Protein AF-A0AA39HV61-F1 (afdb_monomer_lite)

Structure (mmCIF, N/CA/C/O backbone):
data_AF-A0AA39HV61-F1
#
_entry.id   AF-A0AA39HV61-F1
#
loop_
_atom_site.group_PDB
_atom_site.id
_atom_site.type_symbol
_atom_site.label_atom_id
_atom_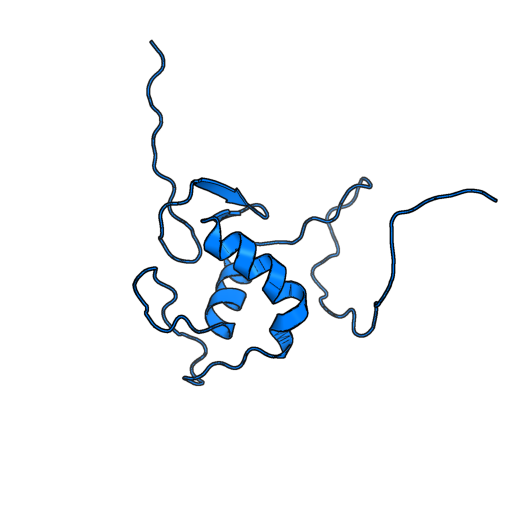site.label_alt_id
_atom_site.label_comp_id
_atom_site.label_asym_id
_atom_site.label_entity_id
_atom_site.label_seq_id
_atom_site.pdbx_PDB_ins_code
_atom_site.Cartn_x
_atom_site.Cartn_y
_atom_site.Cartn_z
_atom_site.occupancy
_atom_site.B_iso_or_equiv
_atom_site.auth_seq_id
_atom_site.auth_comp_id
_atom_site.auth_asym_id
_atom_site.auth_atom_id
_atom_site.pdbx_PDB_model_num
ATOM 1 N N . MET A 1 1 ? 20.616 -21.004 -26.921 1.00 40.66 1 MET A N 1
ATOM 2 C CA . MET A 1 1 ? 19.949 -19.690 -27.053 1.00 40.66 1 MET A CA 1
ATOM 3 C C . MET A 1 1 ? 18.892 -19.615 -25.961 1.00 40.66 1 MET A C 1
ATOM 5 O O . MET A 1 1 ? 17.940 -20.379 -26.021 1.00 40.66 1 MET A O 1
ATOM 9 N N . ALA A 1 2 ? 19.115 -18.829 -24.905 1.00 45.28 2 ALA A N 1
ATOM 10 C CA . ALA A 1 2 ? 18.139 -18.666 -23.826 1.00 45.28 2 ALA A CA 1
ATOM 11 C C . ALA A 1 2 ? 17.058 -17.670 -24.272 1.00 45.28 2 ALA A C 1
ATOM 13 O O . ALA A 1 2 ? 17.382 -16.580 -24.739 1.00 45.28 2 ALA A O 1
ATOM 14 N N . LEU A 1 3 ? 15.788 -18.057 -24.165 1.00 47.50 3 LEU A N 1
ATOM 15 C CA . LEU A 1 3 ? 14.648 -17.178 -24.421 1.00 47.50 3 LEU A CA 1
ATOM 16 C C . LEU A 1 3 ? 14.596 -16.097 -23.324 1.00 47.50 3 LEU A C 1
ATOM 18 O O . LEU A 1 3 ? 14.680 -16.451 -22.145 1.00 47.50 3 LEU A O 1
ATOM 22 N N . PRO A 1 4 ? 14.430 -14.802 -23.650 1.00 49.06 4 PRO A N 1
ATOM 23 C CA . PRO A 1 4 ? 14.147 -13.793 -22.644 1.00 49.06 4 PRO A CA 1
ATOM 24 C C . PRO A 1 4 ? 12.705 -13.997 -22.174 1.00 49.06 4 PRO A C 1
ATOM 26 O O . PRO A 1 4 ? 11.758 -13.519 -22.793 1.00 49.06 4 PRO A O 1
ATOM 29 N N . THR A 1 5 ? 12.509 -14.706 -21.065 1.00 45.88 5 THR A N 1
ATOM 30 C CA . THR A 1 5 ? 11.242 -14.668 -20.326 1.00 45.88 5 THR A CA 1
ATOM 31 C C . THR A 1 5 ? 11.147 -13.325 -19.605 1.00 45.88 5 THR A C 1
ATOM 33 O O . THR A 1 5 ? 11.216 -13.246 -18.383 1.00 45.88 5 THR A O 1
ATOM 36 N N . THR A 1 6 ? 11.037 -12.228 -20.352 1.00 49.44 6 THR A N 1
ATOM 37 C CA . THR A 1 6 ? 10.658 -10.928 -19.794 1.00 49.44 6 THR A CA 1
ATOM 38 C C . THR A 1 6 ? 9.13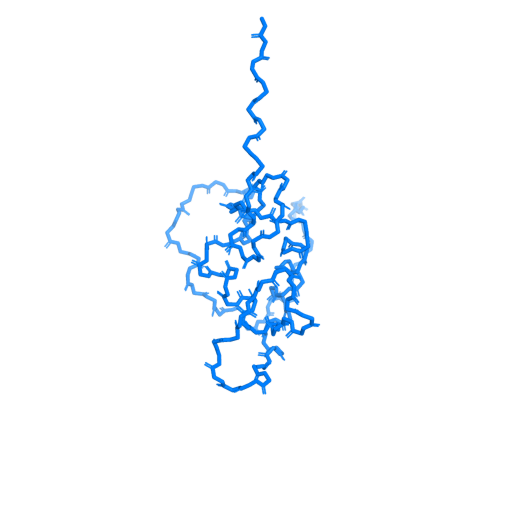8 -10.829 -19.794 1.00 49.44 6 THR A C 1
ATOM 40 O O . THR A 1 6 ? 8.559 -9.939 -20.414 1.00 49.44 6 THR A O 1
ATOM 43 N N . SER A 1 7 ? 8.461 -11.754 -19.112 1.00 56.12 7 SER A N 1
ATOM 44 C CA . SER A 1 7 ? 7.139 -11.443 -18.58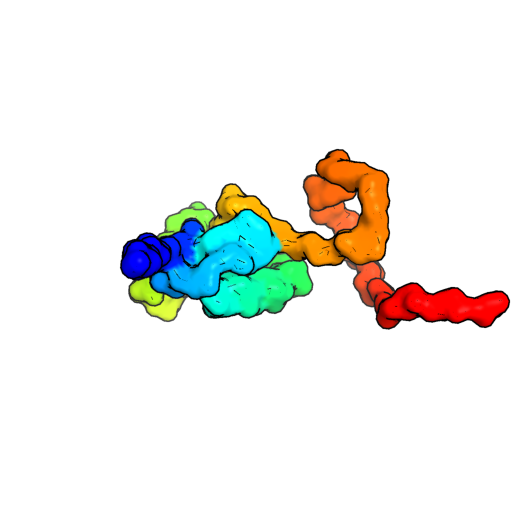3 1.00 56.12 7 SER A CA 1
ATOM 45 C C . SER A 1 7 ? 7.376 -10.380 -17.519 1.00 56.12 7 SER A C 1
ATOM 47 O O . SER A 1 7 ? 7.847 -10.681 -16.426 1.00 56.12 7 SER A O 1
ATOM 49 N N . VAL A 1 8 ? 7.173 -9.108 -17.876 1.00 63.59 8 VAL A N 1
ATOM 50 C CA . VAL A 1 8 ? 7.268 -7.998 -16.925 1.00 63.59 8 VAL A CA 1
ATOM 51 C C . VAL A 1 8 ? 6.123 -8.174 -15.940 1.00 63.59 8 VAL A C 1
ATOM 53 O O . VAL A 1 8 ? 5.014 -7.687 -16.151 1.00 63.59 8 VAL A O 1
ATOM 56 N N . ASP A 1 9 ? 6.385 -8.939 -14.888 1.00 79.56 9 ASP A N 1
ATOM 57 C CA . ASP A 1 9 ? 5.407 -9.236 -13.866 1.00 79.56 9 ASP A CA 1
ATOM 58 C C . ASP A 1 9 ? 4.876 -7.919 -13.297 1.00 79.56 9 ASP A C 1
ATOM 60 O O . ASP A 1 9 ? 5.636 -6.989 -13.004 1.00 79.56 9 ASP A O 1
ATOM 64 N N . THR A 1 10 ? 3.561 -7.799 -13.154 1.00 88.88 10 THR A N 1
ATOM 65 C CA . THR A 1 10 ? 2.943 -6.579 -12.627 1.00 88.88 10 THR A CA 1
ATOM 66 C C . THR A 1 10 ? 2.730 -6.700 -11.126 1.00 88.88 10 THR A C 1
ATOM 68 O O . THR A 1 10 ? 2.423 -7.759 -10.585 1.00 88.88 10 THR A O 1
ATOM 71 N N . CYS A 1 11 ? 2.905 -5.597 -10.404 1.00 90.69 11 CYS A N 1
ATOM 72 C CA . CYS A 1 11 ? 2.689 -5.573 -8.969 1.00 90.69 11 CYS A CA 1
ATOM 73 C C . CYS A 1 11 ? 1.213 -5.829 -8.660 1.00 90.69 11 CYS A C 1
ATOM 75 O O . CYS A 1 11 ? 0.367 -4.993 -8.969 1.00 90.69 11 CYS A O 1
ATOM 77 N N . LEU A 1 12 ? 0.914 -6.898 -7.923 1.00 89.00 12 LEU A N 1
ATOM 78 C CA . LEU A 1 12 ? -0.464 -7.269 -7.576 1.00 89.00 12 LEU A CA 1
ATOM 79 C C . LEU A 1 12 ? -1.173 -6.231 -6.679 1.00 89.00 12 LEU A C 1
ATOM 81 O O . LEU A 1 12 ? -2.399 -6.187 -6.584 1.00 89.00 12 LEU A O 1
ATOM 85 N N . VAL A 1 13 ? -0.410 -5.333 -6.048 1.00 89.94 13 VAL A N 1
ATOM 86 C CA . VAL A 1 13 ? -0.950 -4.230 -5.242 1.00 89.94 13 VAL A CA 1
ATOM 87 C C . VAL A 1 13 ? -1.313 -3.026 -6.110 1.00 89.94 13 VAL A C 1
ATOM 89 O O . VAL A 1 13 ? -2.441 -2.546 -6.022 1.00 89.94 13 VAL A O 1
ATOM 92 N N . CYS A 1 14 ? -0.388 -2.516 -6.930 1.00 89.50 14 CYS A N 1
ATOM 93 C CA . CYS A 1 14 ? -0.585 -1.241 -7.634 1.00 89.50 14 CYS A CA 1
ATOM 94 C C . CYS A 1 14 ? -0.547 -1.286 -9.163 1.00 89.50 14 CYS A C 1
ATOM 96 O O . CYS A 1 14 ? -0.670 -0.241 -9.797 1.00 89.50 14 CYS A O 1
ATOM 98 N N . GLY A 1 15 ? -0.340 -2.457 -9.759 1.00 88.25 15 GLY A N 1
ATOM 99 C CA . GLY A 1 15 ? -0.240 -2.643 -11.208 1.00 88.25 15 GLY A CA 1
ATOM 100 C C . GLY A 1 15 ? 1.028 -2.065 -11.846 1.00 88.25 15 GLY A C 1
ATOM 101 O O . GLY A 1 15 ? 1.200 -2.161 -13.053 1.00 88.25 15 GLY A O 1
ATOM 102 N N . ALA A 1 16 ? 1.937 -1.459 -11.072 1.00 87.81 16 ALA A N 1
ATOM 103 C CA . ALA A 1 16 ? 3.224 -0.997 -11.593 1.00 87.81 16 ALA A CA 1
ATOM 104 C C . ALA A 1 16 ? 4.128 -2.178 -11.975 1.00 87.81 16 ALA A C 1
ATOM 106 O O . ALA A 1 16 ? 3.979 -3.258 -11.409 1.00 87.81 16 ALA A O 1
ATOM 107 N N . ALA A 1 17 ? 5.116 -1.949 -12.846 1.00 87.56 17 ALA A N 1
ATOM 108 C CA . ALA A 1 17 ? 6.143 -2.943 -13.153 1.00 87.56 17 ALA A CA 1
ATOM 109 C C . ALA A 1 17 ? 6.780 -3.478 -11.858 1.00 87.56 17 ALA A C 1
ATOM 111 O O . ALA A 1 17 ? 7.322 -2.720 -11.038 1.00 87.56 17 ALA A O 1
ATOM 112 N N . SER A 1 18 ? 6.637 -4.780 -11.635 1.00 86.50 18 SER A N 1
ATOM 113 C CA . SER A 1 18 ? 7.317 -5.481 -10.558 1.00 86.50 18 SER A CA 1
ATOM 114 C C . SER A 1 18 ? 8.707 -5.890 -11.031 1.00 86.50 18 SER A C 1
ATOM 116 O O . SER A 1 18 ? 8.990 -5.935 -12.224 1.00 86.50 18 SER A O 1
ATOM 118 N N . HIS A 1 19 ? 9.587 -6.126 -10.067 1.00 81.81 19 HIS A N 1
ATOM 119 C CA . HIS A 1 19 ? 10.955 -6.570 -10.331 1.00 81.81 19 HIS A CA 1
ATOM 120 C C . HIS A 1 19 ? 11.185 -7.950 -9.692 1.00 81.81 19 HIS A C 1
ATOM 122 O O . HIS A 1 19 ? 12.309 -8.280 -9.330 1.00 81.81 19 HIS A O 1
ATOM 128 N N . GLY A 1 20 ? 10.103 -8.713 -9.487 1.00 84.06 20 GLY A N 1
ATOM 129 C CA . GLY A 1 20 ? 10.103 -10.004 -8.803 1.00 84.06 20 GLY A CA 1
ATOM 130 C C . GLY A 1 20 ? 9.188 -10.063 -7.574 1.00 84.06 20 GLY A C 1
ATOM 131 O O . GLY A 1 20 ? 8.251 -9.275 -7.400 1.00 84.06 20 GLY A O 1
ATOM 132 N N . VAL A 1 21 ? 9.462 -11.046 -6.716 1.00 84.12 21 VAL A N 1
ATOM 133 C CA . VAL A 1 21 ? 8.663 -11.376 -5.529 1.00 84.12 21 VAL A CA 1
ATOM 134 C C . VAL A 1 21 ? 9.246 -10.698 -4.286 1.00 84.12 21 VAL A C 1
ATOM 136 O O . VAL A 1 21 ? 10.425 -10.846 -3.975 1.00 84.12 21 VAL A O 1
ATOM 139 N N . HIS A 1 22 ? 8.402 -9.998 -3.525 1.00 86.38 22 HIS A N 1
ATOM 140 C CA . HIS A 1 22 ? 8.736 -9.469 -2.200 1.00 86.38 22 HIS A CA 1
ATOM 141 C C . HIS A 1 22 ? 7.635 -9.836 -1.207 1.00 86.38 22 HIS A C 1
ATOM 143 O O . HIS A 1 22 ? 6.454 -9.755 -1.540 1.00 86.38 22 HIS A O 1
ATOM 149 N N . PHE A 1 23 ? 8.001 -10.222 0.019 1.00 86.50 23 PHE A N 1
ATOM 150 C CA . PHE A 1 23 ? 7.029 -10.633 1.046 1.00 86.50 23 PHE A CA 1
ATOM 151 C C . PHE A 1 23 ? 6.047 -11.706 0.539 1.00 86.50 23 PHE A C 1
ATOM 153 O O . PHE A 1 23 ? 4.848 -11.615 0.789 1.00 86.50 23 PHE A O 1
ATOM 160 N N . ARG A 1 24 ? 6.570 -12.696 -0.209 1.00 85.50 24 ARG A N 1
ATOM 161 C CA . ARG A 1 24 ? 5.829 -13.810 -0.842 1.00 85.50 24 ARG A CA 1
ATOM 162 C C . ARG A 1 24 ? 4.858 -13.422 -1.968 1.00 85.50 24 ARG A C 1
ATOM 164 O O . ARG A 1 24 ? 4.149 -14.287 -2.464 1.00 85.50 24 ARG A O 1
ATOM 171 N N . VAL A 1 25 ? 4.855 -12.166 -2.419 1.00 88.38 25 VAL A N 1
ATOM 172 C CA . VAL A 1 25 ? 3.948 -11.681 -3.470 1.00 88.38 25 VAL A CA 1
ATOM 173 C C . VAL A 1 25 ? 4.710 -10.906 -4.545 1.00 88.38 25 VAL A C 1
ATOM 175 O O . VAL A 1 25 ? 5.606 -10.112 -4.246 1.00 88.38 25 VAL A O 1
ATOM 178 N N . ILE A 1 26 ? 4.325 -11.080 -5.811 1.00 89.75 26 ILE A N 1
ATOM 179 C CA . ILE A 1 26 ? 4.828 -10.266 -6.925 1.00 89.75 26 ILE A CA 1
ATOM 180 C C . ILE A 1 26 ? 4.485 -8.795 -6.674 1.00 89.75 26 ILE A C 1
ATOM 182 O O . ILE A 1 26 ? 3.318 -8.380 -6.643 1.00 89.75 26 ILE A O 1
ATOM 186 N N . SER A 1 27 ? 5.512 -7.974 -6.463 1.00 88.94 27 SER A N 1
ATOM 187 C CA . SER A 1 27 ? 5.302 -6.578 -6.101 1.00 88.94 27 SER A CA 1
ATOM 188 C C . SER A 1 27 ? 6.429 -5.654 -6.528 1.00 88.94 27 SER A C 1
ATOM 190 O O . SER A 1 27 ? 7.554 -6.060 -6.786 1.00 88.94 27 SER A O 1
ATOM 192 N N . CYS A 1 28 ? 6.118 -4.365 -6.648 1.00 90.56 28 CYS A N 1
ATOM 193 C CA . CYS A 1 28 ? 7.128 -3.361 -6.938 1.00 90.56 28 CYS A CA 1
ATOM 194 C C . CYS A 1 28 ? 7.868 -2.953 -5.656 1.00 90.56 28 CYS A C 1
ATOM 196 O O . CYS A 1 28 ? 7.310 -2.983 -4.553 1.00 90.56 28 CYS A O 1
ATOM 198 N N . ARG A 1 29 ? 9.099 -2.457 -5.818 1.00 89.31 29 ARG A N 1
ATOM 199 C CA . ARG A 1 29 ? 9.953 -1.970 -4.719 1.00 89.31 29 ARG A CA 1
ATOM 200 C C . ARG A 1 29 ? 9.247 -0.941 -3.828 1.00 89.31 29 ARG A C 1
ATOM 202 O O . ARG A 1 29 ? 9.398 -0.961 -2.610 1.00 89.31 29 ARG A O 1
ATOM 209 N N . ALA A 1 30 ? 8.418 -0.078 -4.420 1.00 88.69 30 ALA A N 1
ATOM 210 C CA . ALA A 1 30 ? 7.654 0.925 -3.681 1.00 88.69 30 ALA A CA 1
ATOM 211 C C . ALA A 1 30 ? 6.581 0.307 -2.767 1.00 88.69 30 ALA A C 1
ATOM 213 O O . ALA A 1 30 ? 6.395 0.777 -1.647 1.00 88.69 30 ALA A O 1
ATOM 214 N N . CYS A 1 31 ? 5.873 -0.735 -3.219 1.00 89.31 31 CYS A N 1
ATOM 215 C CA . CYS A 1 31 ? 4.893 -1.444 -2.391 1.00 89.31 31 CYS A CA 1
ATOM 216 C C . CYS A 1 31 ? 5.570 -2.282 -1.307 1.00 89.31 31 CYS A C 1
ATOM 218 O O . CYS A 1 31 ? 5.072 -2.300 -0.189 1.00 89.31 31 CYS A O 1
ATOM 220 N N . ALA A 1 32 ? 6.718 -2.893 -1.601 1.00 88.06 32 ALA A N 1
ATOM 221 C CA . ALA A 1 32 ? 7.511 -3.614 -0.610 1.00 88.06 32 ALA A CA 1
ATOM 222 C C . ALA A 1 32 ? 7.994 -2.682 0.521 1.00 88.06 32 ALA A C 1
ATOM 224 O O . ALA A 1 32 ? 7.756 -2.943 1.699 1.00 88.06 32 ALA A O 1
ATOM 225 N N . ALA A 1 33 ? 8.598 -1.539 0.173 1.00 88.44 33 ALA A N 1
ATOM 226 C CA . ALA A 1 33 ? 9.035 -0.546 1.154 1.00 88.44 33 ALA A CA 1
ATOM 227 C C . ALA A 1 33 ? 7.858 0.058 1.938 1.00 88.44 33 ALA A C 1
ATOM 229 O O . ALA A 1 33 ? 7.962 0.276 3.145 1.00 88.44 33 ALA A O 1
ATOM 230 N N . PHE A 1 34 ? 6.733 0.308 1.260 1.00 89.88 34 PHE A N 1
ATOM 231 C CA . PHE A 1 34 ? 5.506 0.765 1.904 1.00 89.88 34 PHE A CA 1
ATOM 232 C C . PHE A 1 34 ? 4.988 -0.262 2.912 1.00 89.88 34 PHE A C 1
ATOM 234 O O . PHE A 1 34 ? 4.714 0.113 4.047 1.00 89.88 34 PHE A O 1
ATOM 241 N N . PHE A 1 35 ? 4.888 -1.536 2.524 1.00 88.81 35 PHE A N 1
ATOM 242 C CA . PHE A 1 35 ? 4.389 -2.606 3.382 1.00 88.81 35 PHE A CA 1
ATOM 243 C C . PHE A 1 35 ? 5.220 -2.724 4.658 1.00 88.81 35 PHE A C 1
ATOM 245 O O . PHE A 1 35 ? 4.647 -2.641 5.737 1.00 88.81 35 PHE A O 1
ATOM 252 N N . ARG A 1 36 ? 6.557 -2.758 4.545 1.00 87.62 36 ARG A N 1
ATOM 253 C CA . ARG A 1 36 ? 7.474 -2.785 5.697 1.00 87.62 36 ARG A CA 1
ATOM 254 C C . ARG A 1 36 ? 7.199 -1.657 6.696 1.00 87.62 36 ARG A C 1
ATOM 256 O O . ARG A 1 36 ? 6.995 -1.925 7.868 1.00 87.62 36 ARG A O 1
ATOM 263 N N . ARG A 1 37 ? 7.114 -0.407 6.227 1.00 86.81 37 ARG A N 1
ATOM 264 C CA . ARG A 1 37 ? 6.810 0.758 7.088 1.00 86.81 37 ARG A CA 1
ATOM 265 C C . ARG A 1 37 ? 5.388 0.735 7.653 1.00 86.81 37 ARG A C 1
ATOM 267 O O . ARG A 1 37 ? 5.103 1.381 8.655 1.00 86.81 37 ARG A O 1
ATOM 274 N N . SER A 1 38 ? 4.478 0.061 6.958 1.00 87.38 38 SER A N 1
ATOM 275 C CA . SER A 1 38 ? 3.074 -0.016 7.343 1.00 87.38 38 SER A CA 1
ATOM 276 C C . SER A 1 38 ? 2.823 -1.058 8.422 1.00 87.38 38 SER A C 1
ATOM 278 O O . SER A 1 38 ? 1.812 -0.947 9.098 1.00 87.38 38 SER A O 1
ATOM 280 N N . LEU A 1 39 ? 3.708 -2.040 8.614 1.00 83.62 39 LEU A N 1
ATOM 281 C CA . LEU A 1 39 ? 3.550 -3.033 9.681 1.00 83.62 39 LEU A CA 1
ATOM 282 C C . LEU A 1 39 ? 3.424 -2.348 11.049 1.00 83.62 39 LEU A C 1
ATOM 284 O O . LEU A 1 39 ? 2.469 -2.613 11.770 1.00 83.62 39 LEU A O 1
ATOM 288 N N . GLU A 1 40 ? 4.289 -1.375 11.328 1.00 79.00 40 GLU A N 1
ATOM 289 C CA . GLU A 1 40 ? 4.294 -0.618 12.586 1.00 79.00 40 GLU A CA 1
ATOM 290 C C . GLU A 1 40 ? 3.262 0.525 12.579 1.00 79.00 40 GLU A C 1
ATOM 292 O O . GLU A 1 40 ? 2.560 0.765 13.559 1.00 79.00 40 GLU A O 1
ATOM 297 N N . ALA A 1 41 ? 3.111 1.226 11.449 1.00 80.06 41 ALA A N 1
ATOM 298 C CA . ALA A 1 41 ? 2.299 2.444 11.364 1.00 80.06 41 ALA A CA 1
ATOM 299 C C . ALA A 1 41 ? 0.842 2.227 10.903 1.00 80.06 41 ALA A C 1
ATOM 301 O O . ALA A 1 41 ? 0.099 3.201 10.757 1.00 80.06 41 ALA A O 1
ATOM 302 N N . SER A 1 42 ? 0.416 0.989 10.626 1.00 78.25 42 SER A N 1
ATOM 303 C CA . SER A 1 42 ? -0.904 0.717 10.028 1.00 78.25 42 SER A CA 1
ATOM 304 C C . SER A 1 42 ? -2.078 1.165 10.891 1.00 78.25 42 SER A C 1
ATOM 306 O O . SER A 1 42 ? -3.093 1.596 10.340 1.00 78.25 42 SER A O 1
ATOM 308 N N . HIS A 1 43 ? -1.933 1.133 12.217 1.00 76.50 43 HIS A N 1
ATOM 309 C CA . HIS A 1 43 ? -2.947 1.594 13.167 1.00 76.50 43 HIS A CA 1
ATOM 310 C C . HIS A 1 43 ? -3.278 3.093 13.006 1.00 76.50 43 HIS A C 1
ATOM 312 O O . HIS A 1 43 ? -4.388 3.526 13.308 1.00 76.50 43 HIS A O 1
ATOM 318 N N . LEU A 1 44 ? -2.356 3.886 12.445 1.00 82.19 44 LEU A N 1
ATOM 319 C CA . LEU A 1 44 ? -2.546 5.316 12.173 1.00 82.19 44 LEU A CA 1
ATOM 320 C C . LEU A 1 44 ? -3.263 5.583 10.843 1.00 82.19 44 LEU A C 1
ATOM 322 O O . LEU A 1 44 ? -3.630 6.722 10.537 1.00 82.19 44 LEU A O 1
ATOM 326 N N . TYR A 1 45 ? -3.434 4.569 9.993 1.00 88.44 45 TYR A N 1
ATOM 327 C CA . TYR A 1 45 ? -3.959 4.777 8.650 1.00 88.44 45 TYR A CA 1
ATOM 328 C C . TYR A 1 45 ? -5.483 4.853 8.667 1.00 88.44 45 TYR A C 1
ATOM 330 O O . TYR A 1 45 ? -6.175 3.852 8.815 1.00 88.44 45 TYR A O 1
ATOM 338 N N . LYS A 1 46 ? -6.021 6.047 8.409 1.00 86.12 46 LYS A N 1
ATOM 339 C CA . LYS A 1 46 ? -7.458 6.265 8.196 1.00 86.12 46 LYS A CA 1
ATOM 340 C C . LYS A 1 46 ? -7.768 6.426 6.709 1.00 86.12 46 LYS A C 1
ATOM 342 O O . LYS A 1 46 ? -7.016 7.055 5.957 1.00 86.12 46 LYS A O 1
ATOM 347 N N . CYS A 1 47 ? -8.879 5.843 6.258 1.00 88.25 47 CYS A N 1
ATOM 348 C CA . CYS A 1 47 ? -9.340 6.033 4.887 1.00 88.25 47 CYS A CA 1
ATOM 349 C C . CYS A 1 47 ? -9.908 7.447 4.717 1.00 88.25 47 CYS A C 1
ATOM 351 O O . CYS A 1 47 ? -10.931 7.768 5.310 1.00 88.25 47 CYS A O 1
ATOM 353 N N . ARG A 1 48 ? -9.284 8.275 3.868 1.00 82.44 48 ARG A N 1
ATOM 354 C CA . ARG A 1 48 ? -9.727 9.663 3.630 1.00 82.44 48 ARG A CA 1
ATOM 355 C C . ARG A 1 48 ? -11.135 9.751 3.030 1.00 82.44 48 ARG A C 1
ATOM 357 O O . ARG A 1 48 ? -11.837 10.713 3.292 1.00 82.44 48 ARG A O 1
ATOM 364 N N . ARG A 1 49 ? -11.538 8.763 2.224 1.00 82.94 49 ARG A N 1
ATOM 365 C CA . ARG A 1 49 ? -12.861 8.719 1.578 1.00 82.94 49 ARG A CA 1
ATOM 366 C C . ARG A 1 49 ? -13.921 7.979 2.398 1.00 82.94 49 ARG A C 1
ATOM 368 O O . ARG A 1 49 ? -15.034 7.850 1.912 1.00 82.94 49 ARG A O 1
ATOM 375 N N . LEU A 1 50 ? -13.568 7.441 3.573 1.00 81.56 50 LEU A N 1
ATOM 376 C CA . LEU A 1 50 ? -14.405 6.606 4.460 1.00 81.56 50 LEU A CA 1
ATOM 377 C C . LEU A 1 50 ? -14.987 5.314 3.847 1.00 81.56 50 LEU A C 1
ATOM 379 O O . LEU A 1 50 ? -15.292 4.384 4.582 1.00 81.56 50 LEU A O 1
ATOM 383 N N . ASN A 1 51 ? -15.031 5.187 2.522 1.00 84.12 51 ASN A N 1
ATOM 384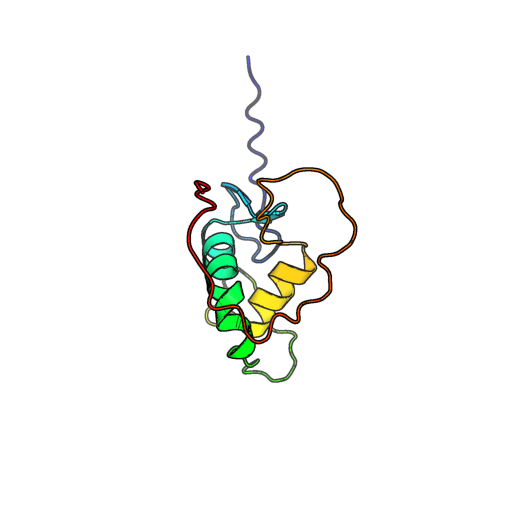 C CA . ASN A 1 51 ? -15.555 4.035 1.794 1.00 84.12 51 ASN A CA 1
ATOM 385 C C . ASN A 1 51 ? -14.650 2.792 1.827 1.00 84.12 51 ASN A C 1
ATOM 387 O O . ASN A 1 51 ? -15.061 1.733 1.367 1.00 84.12 51 ASN A O 1
ATOM 391 N N . LYS A 1 52 ? -13.401 2.921 2.310 1.00 85.25 52 LYS A N 1
ATOM 392 C CA . LYS A 1 52 ? -12.389 1.844 2.378 1.00 85.25 52 LYS A CA 1
ATOM 393 C C . LYS A 1 52 ? -12.141 1.105 1.048 1.00 85.25 52 LYS A C 1
ATOM 395 O O . LYS A 1 52 ? -11.526 0.043 1.046 1.00 85.25 52 LYS A O 1
ATOM 400 N N . ASN A 1 53 ? -12.543 1.699 -0.075 1.00 84.19 53 ASN A N 1
ATOM 401 C CA . ASN A 1 53 ? -12.496 1.099 -1.407 1.00 84.19 53 ASN A CA 1
ATOM 402 C C . ASN A 1 53 ? -11.840 2.058 -2.412 1.00 84.19 53 ASN A C 1
ATOM 404 O O . ASN A 1 53 ? -12.298 2.241 -3.537 1.00 84.19 53 ASN A O 1
ATOM 408 N N . CYS A 1 54 ? -10.793 2.757 -1.966 1.00 86.81 54 CYS A N 1
ATOM 409 C CA . CYS A 1 54 ? -10.029 3.643 -2.837 1.00 86.81 54 CYS A CA 1
ATOM 410 C C . CYS A 1 54 ? -9.257 2.820 -3.870 1.00 86.81 54 CYS A C 1
ATOM 412 O O . CYS A 1 54 ? -8.649 1.809 -3.513 1.00 86.81 54 CYS A O 1
ATOM 414 N N . ASP A 1 55 ? -9.220 3.303 -5.111 1.00 85.94 55 ASP A N 1
ATOM 415 C CA . ASP A 1 55 ? -8.336 2.748 -6.129 1.00 85.94 55 ASP A CA 1
ATOM 416 C C . ASP A 1 55 ? -6.864 2.883 -5.700 1.00 85.94 55 ASP A C 1
ATOM 418 O O . ASP A 1 55 ? -6.466 3.896 -5.116 1.00 85.94 55 ASP A O 1
ATOM 422 N N . VAL A 1 56 ? -6.083 1.828 -5.948 1.00 86.00 56 VAL A N 1
ATOM 423 C CA . VAL A 1 56 ? -4.667 1.717 -5.557 1.00 86.00 56 VAL A CA 1
ATOM 424 C C . VAL A 1 56 ? -3.787 1.571 -6.803 1.00 86.00 56 VAL A C 1
ATOM 426 O O . VAL A 1 56 ? -2.816 0.825 -6.788 1.00 86.00 56 VAL A O 1
ATOM 429 N N . SER A 1 57 ? -4.123 2.214 -7.921 1.00 84.31 57 SER A N 1
ATOM 430 C CA . SER A 1 57 ? -3.328 2.124 -9.152 1.00 84.31 57 SER A CA 1
ATOM 431 C C . SER A 1 57 ? -2.064 3.002 -9.113 1.00 84.31 57 SER A C 1
ATOM 433 O O . SER A 1 57 ? -1.936 3.919 -8.295 1.00 84.31 57 SER A O 1
ATOM 435 N N . LYS A 1 58 ? -1.100 2.744 -10.009 1.00 70.81 58 LYS A N 1
ATOM 436 C CA . LYS A 1 58 ? 0.154 3.514 -10.161 1.00 70.81 58 LYS A CA 1
ATOM 437 C C . LYS A 1 58 ? -0.096 5.015 -10.382 1.00 70.81 58 LYS A C 1
ATOM 439 O O . LYS A 1 58 ? 0.680 5.830 -9.892 1.00 70.81 58 LYS A O 1
ATOM 444 N N . ASN A 1 59 ? -1.187 5.367 -11.065 1.00 68.00 59 ASN A N 1
ATOM 445 C CA . ASN A 1 59 ? -1.506 6.747 -11.453 1.00 68.00 59 ASN A CA 1
ATOM 446 C C . ASN A 1 59 ? -2.415 7.475 -10.453 1.00 68.00 59 ASN A C 1
ATOM 448 O O . ASN A 1 59 ? -2.702 8.662 -10.620 1.00 68.00 59 ASN A O 1
ATOM 452 N N . ALA A 1 60 ? -2.864 6.801 -9.393 1.00 67.50 60 ALA A N 1
ATOM 453 C CA . ALA A 1 60 ? -3.661 7.436 -8.360 1.00 67.50 60 ALA A CA 1
ATOM 454 C C . ALA A 1 60 ? -2.748 8.316 -7.484 1.00 67.50 60 ALA A C 1
ATOM 456 O O . ALA A 1 60 ? -2.162 7.885 -6.488 1.00 67.50 60 ALA A O 1
ATOM 457 N N . LYS A 1 61 ? -2.658 9.594 -7.881 1.00 54.62 61 LYS A N 1
ATOM 458 C CA . LYS A 1 61 ? -1.893 10.703 -7.270 1.00 54.62 61 LYS A CA 1
ATOM 459 C C . LYS A 1 61 ? -2.075 10.827 -5.745 1.00 54.62 61 LYS A C 1
ATOM 461 O O . LYS A 1 61 ? -1.243 11.425 -5.074 1.00 54.62 61 LYS A O 1
ATOM 466 N N . HIS A 1 62 ? -3.114 10.203 -5.181 1.00 61.59 62 HIS A N 1
ATOM 467 C CA . HIS A 1 62 ? -3.393 10.155 -3.744 1.00 61.59 62 HIS A CA 1
ATOM 468 C C . HIS A 1 62 ? -3.811 8.757 -3.263 1.00 61.59 62 HIS A C 1
ATOM 470 O O . HIS A 1 62 ? -4.866 8.596 -2.646 1.00 61.59 62 HIS A O 1
ATOM 476 N N . ASN A 1 63 ? -2.989 7.738 -3.528 1.00 72.88 63 ASN A N 1
ATOM 477 C CA . ASN A 1 63 ? -3.229 6.389 -3.013 1.00 72.88 63 ASN A CA 1
ATOM 478 C C . ASN A 1 63 ? -3.443 6.393 -1.492 1.00 72.88 63 ASN A C 1
ATOM 480 O O . ASN A 1 63 ? -2.562 6.752 -0.707 1.00 72.88 63 ASN A O 1
ATOM 484 N N . CYS A 1 64 ? -4.640 5.982 -1.073 1.00 88.38 64 CYS A N 1
ATOM 485 C CA . CYS A 1 64 ? -5.015 5.924 0.330 1.00 88.38 64 CYS A CA 1
ATOM 486 C C . CYS A 1 64 ? -4.133 4.905 1.064 1.00 88.38 64 CYS A C 1
ATOM 488 O O . CYS A 1 64 ? -4.170 3.719 0.742 1.00 88.38 64 CYS A O 1
ATOM 490 N N . ARG A 1 65 ? -3.375 5.352 2.078 1.00 88.81 65 ARG A N 1
ATOM 491 C CA . ARG A 1 65 ? -2.468 4.488 2.861 1.00 88.81 65 ARG A CA 1
ATOM 492 C C . ARG A 1 65 ? -3.204 3.296 3.479 1.00 88.81 65 ARG A C 1
ATOM 494 O O . ARG A 1 65 ? -2.729 2.172 3.367 1.00 88.81 65 ARG A O 1
ATOM 501 N N . TYR A 1 66 ? -4.401 3.530 4.024 1.00 90.50 66 TYR A N 1
ATOM 502 C CA . TYR A 1 66 ? -5.252 2.466 4.560 1.00 90.50 66 TYR A CA 1
ATOM 503 C C . TYR A 1 66 ? -5.609 1.426 3.489 1.00 90.50 66 TYR A C 1
ATOM 505 O O . TYR A 1 66 ? -5.322 0.246 3.660 1.00 90.50 66 TYR A O 1
ATOM 513 N N . CYS A 1 67 ? -6.174 1.857 2.355 1.00 90.31 67 CYS A N 1
ATOM 514 C CA . CYS A 1 67 ? -6.608 0.930 1.302 1.00 90.31 67 CYS A CA 1
ATOM 515 C C . CYS A 1 67 ? -5.419 0.208 0.655 1.00 90.31 67 CYS A C 1
ATOM 517 O O . CYS A 1 67 ? -5.515 -0.974 0.340 1.00 90.31 67 CYS A O 1
ATOM 519 N N . ARG A 1 68 ? -4.275 0.890 0.510 1.00 91.12 68 ARG A N 1
ATOM 520 C CA . ARG A 1 68 ? -3.042 0.295 -0.011 1.00 91.12 68 ARG A CA 1
ATOM 521 C C . ARG A 1 68 ? -2.520 -0.801 0.908 1.00 91.12 68 ARG A C 1
ATOM 523 O O . ARG A 1 68 ? -2.211 -1.881 0.420 1.00 91.12 68 ARG A O 1
ATOM 530 N N . PHE A 1 69 ? -2.467 -0.553 2.216 1.00 90.31 69 PHE A N 1
ATOM 531 C CA . PHE A 1 69 ? -2.016 -1.556 3.181 1.00 90.31 69 PHE A CA 1
ATOM 532 C C . PHE A 1 69 ? -2.988 -2.736 3.280 1.00 90.31 69 PHE A C 1
ATOM 534 O O . PHE A 1 69 ? -2.566 -3.888 3.255 1.00 90.31 69 PHE A O 1
ATOM 541 N N . GLN A 1 70 ? -4.295 -2.465 3.286 1.00 89.94 70 GLN A N 1
ATOM 542 C CA . GLN A 1 70 ? -5.312 -3.516 3.231 1.00 89.94 70 GLN A CA 1
ATOM 543 C C . GLN A 1 70 ? -5.188 -4.367 1.964 1.00 89.94 70 GLN A C 1
ATOM 545 O O . GLN A 1 70 ? -5.278 -5.590 2.033 1.00 89.94 70 GLN A O 1
ATOM 550 N N . LYS A 1 71 ? -4.909 -3.749 0.810 1.00 91.00 71 LYS A N 1
ATOM 551 C CA . LYS A 1 71 ? -4.656 -4.484 -0.431 1.00 91.00 71 LYS A CA 1
ATOM 552 C C . LYS A 1 71 ? -3.386 -5.332 -0.341 1.00 91.00 71 LYS A C 1
ATOM 554 O O . LYS A 1 71 ? -3.438 -6.477 -0.766 1.00 91.00 71 LYS A O 1
ATOM 559 N N . CYS A 1 72 ? -2.299 -4.828 0.255 1.00 89.62 72 CYS A N 1
ATOM 560 C CA . CYS A 1 72 ? -1.092 -5.620 0.533 1.00 89.62 72 CYS A CA 1
ATOM 561 C C . CYS A 1 72 ? -1.417 -6.894 1.330 1.00 89.62 72 CYS A C 1
ATOM 563 O O . CYS A 1 72 ? -1.016 -7.980 0.923 1.00 89.62 72 CYS A O 1
ATOM 565 N N . LYS A 1 73 ? -2.194 -6.778 2.414 1.00 87.81 73 LYS A N 1
ATOM 566 C CA . LYS A 1 73 ? -2.634 -7.944 3.196 1.00 87.81 73 LYS A CA 1
ATOM 567 C C . LYS A 1 73 ? -3.508 -8.893 2.372 1.00 87.81 73 LYS A C 1
ATOM 569 O O . LYS A 1 73 ? -3.290 -10.096 2.397 1.00 87.81 73 LYS A O 1
ATOM 574 N N . ARG A 1 74 ? -4.458 -8.353 1.601 1.00 89.44 74 ARG A N 1
ATOM 575 C CA . ARG A 1 74 ? -5.397 -9.134 0.777 1.00 89.44 74 ARG A CA 1
ATOM 576 C C . ARG A 1 74 ? -4.704 -9.968 -0.298 1.00 89.44 74 ARG A C 1
ATOM 578 O O . ARG A 1 74 ? -5.143 -11.076 -0.566 1.00 89.44 74 ARG A O 1
ATOM 585 N N . VAL A 1 75 ? -3.635 -9.448 -0.904 1.00 87.50 75 VAL A N 1
ATOM 586 C CA . VAL A 1 75 ? -2.832 -10.210 -1.880 1.00 87.50 75 VAL A CA 1
ATOM 587 C C . VAL A 1 75 ? -1.873 -11.204 -1.217 1.00 87.50 75 VAL A C 1
ATOM 589 O O . VAL A 1 75 ? -1.156 -11.903 -1.921 1.00 87.50 75 VAL A O 1
ATOM 592 N N . GLY A 1 76 ? -1.835 -11.255 0.118 1.00 86.31 76 GLY A N 1
ATOM 593 C CA . GLY A 1 76 ? -1.025 -12.205 0.873 1.00 86.31 76 GLY A CA 1
ATOM 594 C C . GLY A 1 76 ? 0.373 -11.715 1.245 1.00 86.31 76 GLY A C 1
ATOM 595 O O . GLY A 1 76 ? 1.210 -12.548 1.582 1.00 86.31 76 GLY A O 1
ATOM 596 N N . MET A 1 77 ? 0.656 -10.402 1.215 1.00 87.50 77 MET A N 1
ATOM 597 C C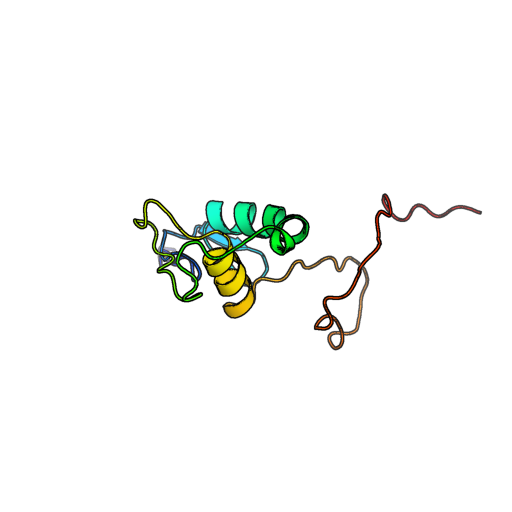A . MET A 1 77 ? 1.942 -9.904 1.720 1.00 87.50 77 MET A CA 1
ATOM 598 C C . MET A 1 77 ? 2.052 -10.193 3.212 1.00 87.50 77 MET A C 1
ATOM 600 O O . MET A 1 77 ? 1.204 -9.771 4.000 1.00 87.50 77 MET A O 1
ATOM 604 N N . ARG A 1 78 ? 3.121 -10.888 3.593 1.00 83.62 78 ARG A N 1
ATOM 6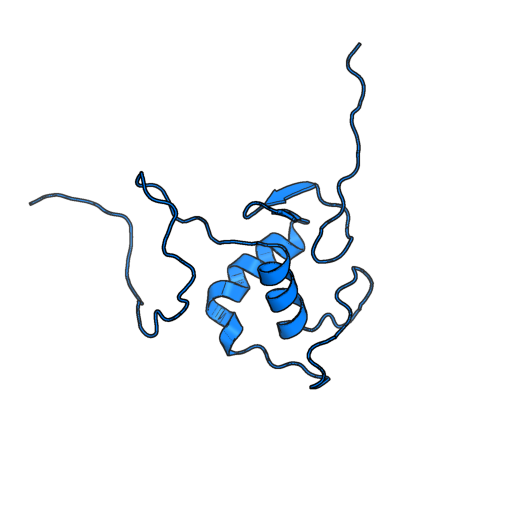05 C CA . ARG A 1 78 ? 3.394 -11.285 4.975 1.00 83.62 78 ARG A CA 1
ATOM 606 C C . ARG A 1 78 ? 4.852 -11.024 5.324 1.00 83.62 78 ARG A C 1
ATOM 608 O O . ARG A 1 78 ? 5.746 -11.272 4.514 1.00 83.62 78 ARG A O 1
ATOM 615 N N . TYR A 1 79 ? 5.074 -10.471 6.513 1.00 78.31 79 TYR A N 1
ATOM 616 C CA . TYR A 1 79 ? 6.413 -10.305 7.061 1.00 78.31 79 TYR A CA 1
ATOM 617 C C . TYR A 1 79 ? 6.859 -11.673 7.564 1.00 78.31 79 TYR A C 1
ATOM 619 O O . TYR A 1 79 ? 6.312 -12.187 8.533 1.00 78.31 79 TYR A O 1
ATOM 627 N N . GLN A 1 80 ? 7.755 -12.312 6.822 1.00 64.19 80 GLN A N 1
ATOM 628 C CA . GLN A 1 80 ? 8.293 -13.600 7.217 1.00 64.19 80 GLN A CA 1
ATOM 629 C C . GLN A 1 80 ? 9.536 -13.348 8.059 1.00 64.19 80 GLN A C 1
ATOM 631 O O . GLN A 1 80 ? 10.618 -13.172 7.509 1.00 64.19 80 GLN A O 1
ATOM 636 N N . ASP A 1 81 ? 9.365 -13.328 9.374 1.00 52.94 81 ASP A N 1
ATOM 637 C CA . ASP A 1 81 ? 10.476 -13.506 10.302 1.00 52.94 81 ASP A CA 1
ATOM 638 C C . ASP A 1 81 ? 10.460 -14.970 10.741 1.00 52.94 81 ASP A C 1
ATOM 640 O O . ASP A 1 81 ? 9.768 -15.353 11.680 1.00 52.94 81 ASP A O 1
ATOM 644 N N . CYS A 1 82 ? 11.104 -15.837 9.959 1.00 43.69 82 CYS A N 1
ATOM 645 C CA . CYS A 1 82 ? 11.272 -17.238 10.337 1.00 43.69 82 CYS A CA 1
ATOM 646 C C . CYS A 1 82 ? 12.682 -17.690 9.978 1.00 43.69 82 CYS A C 1
ATOM 648 O O . CYS A 1 82 ? 12.914 -18.301 8.935 1.00 43.69 82 CYS A O 1
ATOM 650 N N . GLY A 1 83 ? 13.610 -17.365 10.874 1.00 45.47 83 GLY A N 1
ATOM 651 C CA . GLY A 1 83 ? 14.913 -18.010 10.990 1.00 45.47 83 GLY A CA 1
ATOM 652 C C . GLY A 1 83 ? 14.922 -19.223 11.925 1.00 45.47 83 GLY A C 1
ATOM 653 O O . GLY A 1 83 ? 16.004 -19.670 12.277 1.00 45.47 83 GLY A O 1
ATOM 654 N N . LEU A 1 84 ? 13.774 -19.767 12.351 1.00 40.09 84 LEU A N 1
ATOM 655 C CA . LEU A 1 84 ? 13.711 -20.979 13.176 1.00 40.09 84 LEU A CA 1
ATOM 656 C C . LEU A 1 84 ? 12.542 -21.857 12.710 1.00 40.09 84 LEU A C 1
ATOM 658 O O . LEU A 1 84 ? 11.464 -21.357 12.395 1.00 40.09 84 LEU A O 1
ATOM 662 N N . GLY A 1 85 ? 12.824 -23.148 12.541 1.00 47.19 85 GLY A N 1
ATOM 663 C CA . GLY A 1 85 ? 12.023 -24.089 11.766 1.00 47.19 85 GLY A CA 1
ATOM 664 C C . GLY A 1 85 ? 10.623 -24.410 12.301 1.00 47.19 85 GLY A C 1
ATOM 665 O O . GLY A 1 85 ? 10.297 -24.191 13.458 1.00 47.19 85 GLY A O 1
ATOM 666 N N . GLN A 1 86 ? 9.846 -25.011 11.396 1.00 47.50 86 GLN A N 1
ATOM 667 C CA . GLN A 1 86 ? 8.778 -25.987 11.655 1.00 47.50 86 GLN A CA 1
ATOM 668 C C . GLN A 1 86 ? 7.606 -25.559 12.568 1.00 47.50 86 GLN A C 1
ATOM 670 O O . GLN A 1 86 ? 7.531 -25.956 13.722 1.00 47.50 86 GLN A O 1
ATOM 675 N N . HIS A 1 87 ? 6.638 -24.825 12.005 1.00 44.78 87 HIS A N 1
ATOM 676 C CA . HIS A 1 87 ? 5.202 -25.185 11.915 1.00 44.78 87 HIS A CA 1
ATOM 677 C C . HIS A 1 87 ? 4.405 -23.982 11.379 1.00 44.78 87 HIS A C 1
ATOM 679 O O . HIS A 1 87 ? 4.605 -22.846 11.797 1.00 44.78 87 HIS A O 1
ATOM 685 N N . GLN A 1 88 ? 3.523 -24.218 10.406 1.00 49.28 88 GLN A N 1
ATOM 686 C CA . GLN A 1 88 ? 2.939 -23.183 9.540 1.00 49.28 88 GLN A CA 1
ATOM 687 C C . GLN A 1 88 ? 1.541 -22.686 9.976 1.00 49.28 88 GLN A C 1
ATOM 689 O O . GLN A 1 88 ? 0.824 -22.090 9.179 1.00 49.28 88 GLN A O 1
ATOM 694 N N . GLU A 1 89 ? 1.116 -22.875 11.223 1.00 42.75 89 GLU A N 1
ATOM 695 C CA . GLU A 1 89 ? -0.333 -22.851 11.503 1.00 42.75 89 GLU A CA 1
ATOM 696 C C . GLU A 1 89 ? -0.860 -21.616 12.243 1.00 42.75 89 GLU A C 1
ATOM 698 O O . GLU A 1 89 ? -2.068 -21.408 12.270 1.00 42.75 89 GLU A O 1
ATOM 703 N N . GLN A 1 90 ? -0.011 -20.747 12.807 1.00 45.81 90 GLN A N 1
ATOM 704 C CA . GLN A 1 90 ? -0.521 -19.741 13.751 1.00 45.81 90 GLN A CA 1
ATOM 705 C C . GLN A 1 90 ? 0.206 -18.393 13.693 1.00 45.81 90 GLN A C 1
ATOM 707 O O . GLN A 1 90 ? 0.947 -18.016 14.594 1.00 45.81 90 GLN A O 1
ATOM 712 N N . CYS A 1 91 ? -0.036 -17.620 12.633 1.00 46.53 91 CYS A N 1
ATOM 713 C CA . CYS A 1 91 ? 0.290 -16.186 12.609 1.00 46.53 91 CYS A CA 1
ATOM 714 C C . CYS A 1 91 ? -0.853 -15.299 12.082 1.00 46.53 91 CYS A C 1
ATOM 716 O O . CYS A 1 91 ? -0.621 -14.166 11.664 1.00 46.53 91 CYS A O 1
ATOM 718 N N . ASP A 1 92 ? -2.101 -15.781 12.155 1.00 43.31 92 ASP A N 1
ATOM 719 C CA . ASP A 1 92 ? -3.304 -15.013 11.785 1.00 43.31 92 ASP A CA 1
ATOM 720 C C . ASP A 1 92 ? -4.000 -14.309 12.968 1.00 43.31 92 ASP A C 1
ATOM 722 O O . ASP A 1 92 ? -5.110 -13.799 12.838 1.00 43.31 92 ASP A O 1
ATOM 726 N N . GLN A 1 93 ? -3.336 -14.183 14.119 1.00 42.94 93 GLN A N 1
ATOM 727 C CA . GLN A 1 93 ? -3.801 -13.306 15.196 1.00 42.94 93 GLN A CA 1
ATOM 728 C C . GLN A 1 93 ? -2.820 -12.163 15.408 1.00 42.94 93 GLN A C 1
ATOM 730 O O . GLN A 1 93 ? -1.936 -12.183 16.258 1.00 42.94 93 GLN A O 1
ATOM 735 N N . ILE A 1 94 ? -3.022 -11.125 14.599 1.00 46.81 94 ILE A N 1
ATOM 736 C CA . ILE A 1 94 ? -2.532 -9.779 14.874 1.00 46.81 94 ILE A CA 1
ATOM 737 C C . ILE A 1 94 ? -3.255 -9.292 16.133 1.00 46.81 94 ILE A C 1
ATOM 739 O O . ILE A 1 94 ? -4.291 -8.638 16.057 1.00 46.81 94 ILE A O 1
ATOM 743 N N . ASN A 1 95 ? -2.695 -9.642 17.285 1.00 44.34 95 ASN A N 1
ATOM 744 C CA . ASN A 1 95 ? -2.655 -8.769 18.438 1.00 44.34 95 ASN A CA 1
ATOM 745 C C . ASN A 1 95 ? -1.336 -9.008 19.187 1.00 44.34 95 ASN A C 1
ATOM 747 O O . ASN A 1 95 ? -1.164 -10.004 19.879 1.00 44.34 95 ASN A O 1
ATOM 751 N N . CYS A 1 96 ? -0.378 -8.108 18.996 1.00 43.84 96 CYS A N 1
ATOM 752 C CA . CYS A 1 96 ? 0.819 -8.024 19.820 1.00 43.84 96 CYS A CA 1
ATOM 753 C C . CYS A 1 96 ? 0.884 -6.576 20.311 1.00 43.84 96 CYS A C 1
ATOM 755 O O . CYS A 1 96 ? 1.647 -5.762 19.804 1.00 43.84 96 CYS A O 1
ATOM 757 N N . GLU A 1 97 ? -0.023 -6.222 21.220 1.00 38.31 97 GLU A N 1
ATOM 758 C CA . GLU A 1 97 ? -0.261 -4.863 21.730 1.00 38.31 97 GLU A CA 1
ATOM 759 C C . GLU A 1 97 ? 0.945 -4.210 22.452 1.00 38.31 97 GLU A C 1
ATOM 761 O O . GLU A 1 97 ? 0.812 -3.091 22.937 1.00 38.31 97 GLU A O 1
ATOM 766 N N . GLN A 1 98 ? 2.123 -4.846 22.545 1.00 40.53 98 GLN A N 1
ATOM 767 C CA . GLN A 1 98 ? 3.140 -4.437 23.530 1.00 40.53 98 GLN A CA 1
ATOM 768 C C . GLN A 1 98 ? 4.618 -4.782 23.248 1.00 40.53 98 GLN A C 1
ATOM 770 O O . GLN A 1 98 ? 5.452 -4.468 24.092 1.00 40.53 98 GLN A O 1
ATOM 775 N N . TYR A 1 99 ? 5.026 -5.407 22.137 1.00 40.50 99 TYR A N 1
ATOM 776 C CA . TYR A 1 99 ? 6.412 -5.920 22.063 1.00 40.50 99 TYR A CA 1
ATOM 777 C C . TYR A 1 99 ? 7.431 -4.931 21.473 1.00 40.50 99 TYR A C 1
ATOM 779 O O . TYR A 1 99 ? 7.945 -5.093 20.368 1.00 40.50 99 TYR A O 1
ATOM 787 N N . SER A 1 100 ? 7.760 -3.909 22.263 1.00 41.69 100 SER A N 1
ATOM 788 C CA . SER A 1 100 ? 9.078 -3.266 22.241 1.00 41.69 100 SER A CA 1
ATOM 789 C C . SER A 1 100 ? 10.146 -4.264 22.680 1.00 41.69 100 SER A C 1
ATOM 791 O O . SER A 1 100 ? 10.561 -4.173 23.820 1.00 41.69 100 SER A O 1
ATOM 793 N N . LEU A 1 101 ? 10.602 -5.221 21.875 1.00 45.84 101 LEU A N 1
ATOM 794 C CA . LEU A 1 101 ? 11.680 -6.127 22.302 1.00 45.84 101 LEU A CA 1
ATOM 795 C C . LEU A 1 101 ? 12.189 -6.922 21.084 1.00 45.84 101 LEU A C 1
ATOM 797 O O . LEU A 1 101 ? 11.391 -7.440 20.316 1.00 45.84 101 LEU A O 1
ATOM 801 N N . VAL A 1 102 ? 13.469 -7.158 20.821 1.00 38.53 102 VAL A N 1
ATOM 802 C CA . VAL A 1 102 ? 14.801 -6.663 21.224 1.00 38.53 102 VAL A CA 1
ATOM 803 C C . VAL A 1 102 ? 15.769 -7.379 20.249 1.00 38.53 102 VAL A C 1
ATOM 805 O O . VAL A 1 102 ? 15.325 -8.263 19.506 1.00 38.53 102 VAL A O 1
ATOM 808 N N . PRO A 1 103 ? 17.065 -7.016 20.183 1.00 41.34 103 PRO A N 1
ATOM 809 C CA . PRO A 1 103 ? 17.998 -7.605 19.235 1.00 41.34 103 PRO A CA 1
ATOM 810 C C . PRO A 1 103 ? 18.091 -9.121 19.412 1.00 41.34 103 PRO A C 1
ATOM 812 O O . PRO A 1 103 ? 18.019 -9.633 20.522 1.00 41.34 103 PRO A O 1
ATOM 815 N N . ILE A 1 104 ? 18.257 -9.793 18.274 1.00 43.03 104 ILE A N 1
ATOM 816 C CA . ILE A 1 104 ? 19.160 -10.924 18.051 1.00 43.03 104 ILE A CA 1
ATOM 817 C C . ILE A 1 104 ? 19.369 -11.794 19.295 1.00 43.03 104 ILE A C 1
ATOM 819 O O . ILE A 1 104 ? 20.118 -11.431 20.199 1.00 43.03 104 ILE A O 1
ATOM 823 N N . CYS A 1 105 ? 18.784 -12.993 19.277 1.00 41.31 105 CYS A N 1
ATOM 824 C CA . CYS A 1 105 ? 19.262 -14.118 20.071 1.00 41.31 105 CYS A CA 1
ATOM 825 C C . CYS A 1 105 ? 20.798 -14.153 20.102 1.00 41.31 105 CYS A C 1
ATOM 827 O O . CYS A 1 105 ? 21.439 -14.582 19.144 1.00 41.31 105 CYS A O 1
ATOM 829 N N . SER A 1 106 ? 21.376 -13.773 21.234 1.00 42.09 106 SER A N 1
ATOM 830 C CA . SER A 1 106 ? 22.718 -14.166 21.636 1.00 42.09 106 SER A CA 1
ATOM 831 C C . SER A 1 106 ? 22.633 -14.756 23.039 1.00 42.09 106 SER A C 1
ATOM 833 O O . SER A 1 106 ? 22.641 -14.046 24.041 1.00 42.09 106 SER A O 1
ATOM 835 N N . HIS A 1 107 ? 22.506 -16.084 23.067 1.00 54.34 107 HIS A N 1
ATOM 836 C CA . HIS A 1 107 ? 22.958 -16.964 24.140 1.00 54.34 107 HIS A CA 1
ATOM 837 C C . HIS A 1 107 ? 24.320 -16.521 24.708 1.00 54.34 107 HIS A C 1
ATOM 839 O O . HIS A 1 107 ? 25.227 -16.307 23.909 1.00 54.34 107 HIS A O 1
ATOM 845 N N . LEU A 1 108 ? 24.501 -16.522 26.037 1.00 44.84 108 LEU A N 1
ATOM 846 C CA . LEU A 1 108 ? 25.487 -17.366 26.743 1.00 44.84 108 LEU A CA 1
ATOM 847 C C . LEU A 1 108 ? 25.421 -17.125 28.267 1.00 44.84 108 LEU A C 1
ATOM 849 O O . LEU A 1 108 ? 25.889 -16.095 28.737 1.00 44.84 108 LEU A O 1
ATOM 853 N N . ARG A 1 109 ? 24.947 -18.148 28.992 1.00 41.31 109 ARG A N 1
ATOM 854 C CA . ARG A 1 109 ? 24.999 -18.342 30.456 1.00 41.31 109 ARG A CA 1
ATOM 855 C C . ARG A 1 109 ? 24.124 -17.438 31.333 1.00 41.31 109 ARG A C 1
ATOM 857 O O . ARG A 1 109 ? 24.155 -16.203 31.193 1.00 41.31 109 ARG A O 1
#

Radius of gyration: 17.23 Å; chains: 1; bounding box: 41×37×58 Å

InterPro domains:
  IPR001628 Zinc finger, nuclear hormone receptor-type [PF00105] (10-78)
  IPR001628 Zinc finger, nuclear hormone receptor-type [PR00047] (11-27)
  IPR001628 Zinc finger, nuclear hormone receptor-type [PR00047] (27-42)
  IPR001628 Zinc finger, nuclear hormone receptor-type [PR00047] (61-69)
  IPR001628 Zinc finger, nuclear hormone receptor-type [PR00047] (69-77)
  IPR001628 Zinc finger, nuclear hormone receptor-type [PS00031] (11-37)
  IPR001628 Zinc finger, nuclear hormone receptor-type [PS51030] (8-84)
  IPR001628 Zinc finger, nuclear hormone receptor-type [SM00399] (8-80)
  IPR013088 Zinc finger, NHR/GATA-type [G3DSA:3.30.50.10] (4-101)
  IPR051152 Caenorhabditis elegans Orphan Nuclear Receptors [PTHR45680] (3-97)

Secondary structure (DSSP, 8-state):
--------PBPTTT-SBP-SEETTEE--HHHHHHHHHHHHHGGG---TTSSS-----TT-TT--HHHHHHHHHHTT-------S----S-------TT----S------

Foldseek 3Di:
DDDPPPPQDAAQLARHRFPDDAQNGGHHPVLNVLLVVCVVVVVVFDFPVNPLDDHRYPPPPCRRSNNSNVSCVVRPRDDDPDPDDDDDDDDPDPDPPDDPDDDDDDDDD

Organism: NCBI:txid289476

pLDDT: mean 71.22, std 19.67, range [38.31, 91.12]

Sequence (109 aa):
MALPTTSVDTCLVCGAASHGVHFRVISCRACAAFFRRSLEASHLYKCRRLNKNCDVSKNAKHNCRYCRFQKCKRVGMRYQDCGLGQHQEQCDQINCEQYSLVPICSHLR